Protein 3H9N (pdb70)

Structure (mmCIF, N/CA/C/O backbone):
data_3H9N
#
_entry.id   3H9N
#
_cell.length_a   129.642
_cell.length_b   129.642
_cell.length_c   129.642
_cell.angle_alpha   90.000
_cell.angle_beta   90.000
_cell.angle_gamma   90.000
#
_symmetry.space_group_name_H-M   'I 21 3'
#
loop_
_entity.id
_entity.type
_entity.pdbx_description
1 polymer 'Ribosome maturation factor rimM'
2 non-polymer 'SULFATE ION'
3 water water
#
loop_
_atom_site.group_PDB
_atom_site.id
_atom_site.type_symbol
_atom_site.label_atom_id
_atom_site.label_alt_id
_atom_site.label_comp_id
_atom_site.label_asym_id
_atom_site.label_entity_id
_atom_site.label_seq_id
_atom_site.pdbx_PDB_ins_code
_atom_site.Cartn_x
_atom_site.Cartn_y
_atom_site.Cartn_z
_atom_site.occupancy
_atom_site.B_iso_or_equiv
_atom_site.auth_seq_id
_atom_site.auth_comp_id
_atom_site.auth_asym_id
_atom_site.auth_atom_id
_atom_site.pdbx_PDB_model_num
ATOM 1 N N . HIS A 1 1 ? 29.621 47.092 -13.756 1.00 74.48 8 HIS A N 1
ATOM 2 C CA . HIS A 1 1 ? 29.310 45.671 -13.442 1.00 74.49 8 HIS A CA 1
ATOM 3 C C . HIS A 1 1 ? 28.357 44.967 -14.427 1.00 73.53 8 HIS A C 1
ATOM 4 O O . HIS A 1 1 ? 28.656 44.865 -15.619 1.00 73.57 8 HIS A O 1
ATOM 11 N N . ILE A 1 2 ? 27.213 44.496 -13.933 1.00 71.26 9 ILE A N 1
ATOM 12 C CA . ILE A 1 2 ? 26.258 43.750 -14.751 1.00 68.98 9 ILE A CA 1
ATOM 13 C C . ILE A 1 2 ? 25.646 44.435 -15.962 1.00 68.81 9 ILE A C 1
ATOM 14 O O . ILE A 1 2 ? 25.201 45.577 -15.891 1.00 69.87 9 ILE A O 1
ATOM 19 N N . GLU A 1 3 ? 25.608 43.710 -17.076 1.00 68.51 10 GLU A N 1
ATOM 20 C CA . GLU A 1 3 ? 25.049 44.235 -18.319 1.00 68.52 10 GLU A CA 1
ATOM 21 C C . GLU A 1 3 ? 24.163 43.200 -18.996 1.00 67.01 10 GLU A C 1
ATOM 22 O O . GLU A 1 3 ? 24.511 42.017 -19.049 1.00 67.26 10 GLU A O 1
ATOM 28 N N . VAL A 1 4 ? 23.022 43.646 -19.515 1.00 64.14 11 VAL A N 1
ATOM 29 C CA . VAL A 1 4 ? 22.095 42.748 -20.200 1.00 62.14 11 VAL A CA 1
ATOM 30 C C . VAL A 1 4 ? 22.778 42.158 -21.432 1.00 61.23 11 VAL A C 1
ATOM 31 O O . VAL A 1 4 ? 23.467 42.865 -22.167 1.00 60.96 11 VAL A O 1
ATOM 35 N N . VAL A 1 5 ? 22.592 40.861 -21.647 1.00 60.11 12 VAL A N 1
ATOM 36 C CA . VAL A 1 5 ? 23.196 40.186 -22.787 1.00 59.23 12 VAL A CA 1
ATOM 37 C C . VAL A 1 5 ? 22.218 39.225 -23.442 1.00 60.64 12 VAL A C 1
ATOM 38 O O . VAL A 1 5 ? 22.562 38.549 -24.411 1.00 60.38 12 VAL A O 1
ATOM 42 N N . GLY A 1 6 ? 20.996 39.164 -22.921 1.00 61.97 13 GLY A N 1
ATOM 43 C CA . GLY A 1 6 ? 20.023 38.253 -23.500 1.00 63.07 13 GLY A CA 1
ATOM 44 C C . GLY A 1 6 ? 18.646 38.286 -22.870 1.00 63.56 13 GLY A C 1
ATOM 45 O O . GLY A 1 6 ? 18.309 39.209 -22.134 1.00 63.22 13 GLY A O 1
ATOM 46 N N . LYS A 1 7 ? 17.857 37.252 -23.141 1.00 63.77 14 LYS A N 1
ATOM 47 C CA . LYS A 1 7 ? 16.497 37.187 -22.636 1.00 66.01 14 LYS A CA 1
ATOM 48 C C . LYS A 1 7 ? 15.975 35.753 -22.760 1.00 65.63 14 LYS A C 1
ATOM 49 O O . LYS A 1 7 ? 16.155 35.106 -23.794 1.00 67.15 14 LYS A O 1
ATOM 55 N N . LEU A 1 8 ? 15.337 35.253 -21.707 1.00 63.87 15 LEU A N 1
ATOM 56 C CA . LEU A 1 8 ? 14.786 33.901 -21.736 1.00 62.27 15 LEU A CA 1
ATOM 57 C C . LEU A 1 8 ? 13.461 33.872 -22.511 1.00 62.14 15 LEU A C 1
ATOM 58 O O . LEU A 1 8 ? 12.700 34.846 -22.514 1.00 60.94 15 LEU A O 1
ATOM 63 N N . GLY A 1 9 ? 13.192 32.751 -23.172 1.00 62.04 16 GLY A N 1
ATOM 64 C CA . GLY A 1 9 ? 11.972 32.634 -23.944 1.00 61.58 16 GLY A CA 1
ATOM 65 C C . GLY A 1 9 ? 10.980 31.608 -23.431 1.00 62.16 16 GLY A C 1
ATOM 66 O O . GLY A 1 9 ? 10.853 31.376 -22.228 1.00 62.33 16 GLY A O 1
ATOM 67 N N . SER A 1 10 ? 10.276 30.983 -24.361 1.00 62.99 17 SER A N 1
ATOM 68 C CA . SER A 1 10 ? 9.275 29.991 -24.019 1.00 65.73 17 SER A CA 1
ATOM 69 C C . SER A 1 10 ? 9.869 28.668 -23.542 1.00 67.76 17 SER A C 1
ATOM 70 O O . SER A 1 10 ? 10.966 28.276 -23.948 1.00 67.78 17 SER A O 1
ATOM 73 N N . THR A 1 11 ? 9.127 27.983 -22.680 1.00 68.86 18 THR A N 1
ATOM 74 C CA . THR A 1 11 ? 9.551 26.699 -22.155 1.00 71.98 18 THR A CA 1
ATOM 75 C C . THR A 1 11 ? 9.529 25.648 -23.261 1.00 73.15 18 THR A C 1
ATOM 76 O O . THR A 1 11 ? 8.622 25.636 -24.096 1.00 74.15 18 THR A O 1
ATOM 80 N N . TYR A 1 12 ? 10.536 24.778 -23.271 1.00 73.80 19 TYR A N 1
ATOM 81 C CA . TYR A 1 12 ? 10.623 23.699 -24.251 1.00 74.47 19 TYR A CA 1
ATOM 82 C C . TYR A 1 12 ? 10.655 22.400 -23.463 1.00 75.35 19 TYR A C 1
ATOM 83 O O . TYR A 1 12 ? 11.192 22.357 -22.354 1.00 76.17 19 TYR A O 1
ATOM 92 N N . GLY A 1 13 ? 10.093 21.338 -24.033 1.00 75.64 20 GLY A N 1
ATOM 93 C CA . GLY A 1 13 ? 10.080 20.066 -23.335 1.00 75.16 20 GLY A CA 1
ATOM 94 C C . GLY A 1 13 ? 9.279 20.149 -22.048 1.00 74.19 20 GLY A C 1
ATOM 95 O O . GLY A 1 13 ? 8.499 21.081 -21.855 1.00 74.09 20 GLY A O 1
ATOM 96 N N . ILE A 1 14 ? 9.494 19.185 -21.158 1.00 73.21 21 ILE A N 1
ATOM 97 C CA . ILE A 1 14 ? 8.778 19.121 -19.893 1.00 72.98 21 ILE A CA 1
ATOM 98 C C . ILE A 1 14 ? 9.752 19.069 -18.713 1.00 72.02 21 ILE A C 1
ATOM 99 O O . ILE A 1 14 ? 9.342 19.066 -17.552 1.00 71.39 21 ILE A O 1
ATOM 104 N N . ARG A 1 15 ? 11.045 19.049 -19.015 1.00 71.31 22 ARG A N 1
ATOM 105 C CA . ARG A 1 15 ? 12.052 18.958 -17.968 1.00 69.92 22 ARG A CA 1
ATOM 106 C C . ARG A 1 15 ? 12.769 20.233 -17.525 1.00 68.21 22 ARG A C 1
ATOM 107 O O . ARG A 1 15 ? 13.774 20.164 -16.813 1.00 68.20 22 ARG A O 1
ATOM 115 N N . GLY A 1 16 ? 12.264 21.394 -17.930 1.00 65.65 23 GLY A N 1
ATOM 116 C CA . GLY A 1 16 ? 12.893 22.629 -17.496 1.00 62.69 23 GLY A CA 1
ATOM 117 C C . GLY A 1 16 ? 13.579 23.491 -18.533 1.00 61.26 23 GLY A C 1
ATOM 118 O O . GLY A 1 16 ? 13.820 24.672 -18.297 1.00 60.48 23 GLY A O 1
ATOM 119 N N . TRP A 1 17 ? 13.908 22.916 -19.680 1.00 60.41 24 TRP A N 1
ATOM 120 C CA . TRP A 1 17 ? 14.567 23.682 -20.729 1.00 59.13 24 TRP A CA 1
ATOM 121 C C . TRP A 1 17 ? 13.678 24.802 -21.264 1.00 59.03 24 TRP A C 1
ATOM 122 O O . TRP A 1 17 ? 12.458 24.694 -21.249 1.00 59.56 24 TRP A O 1
ATOM 133 N N . LEU A 1 18 ? 14.299 25.873 -21.746 1.00 59.25 25 LEU A N 1
ATOM 134 C CA . LEU A 1 18 ? 13.571 27.000 -22.319 1.00 59.70 25 LEU A CA 1
ATOM 135 C C . LEU A 1 18 ? 14.452 27.702 -23.351 1.00 60.18 25 LEU A C 1
ATOM 136 O O . LEU A 1 18 ? 15.671 27.680 -23.243 1.00 60.81 25 LEU A O 1
ATOM 141 N N . ARG A 1 19 ? 13.831 28.306 -24.358 1.00 61.05 26 ARG A N 1
ATOM 142 C CA . ARG A 1 19 ? 14.568 28.996 -25.407 1.00 61.21 26 ARG A CA 1
ATOM 143 C C . ARG A 1 19 ? 15.281 30.214 -24.851 1.00 60.79 26 ARG A C 1
ATOM 144 O O . ARG A 1 19 ? 15.046 30.630 -23.711 1.00 59.37 26 ARG A O 1
ATOM 152 N N . ILE A 1 20 ? 16.155 30.784 -25.669 1.00 60.58 27 ILE A N 1
ATOM 153 C CA . ILE A 1 20 ? 16.912 31.952 -25.264 1.00 61.65 27 ILE A CA 1
ATOM 154 C C . ILE A 1 2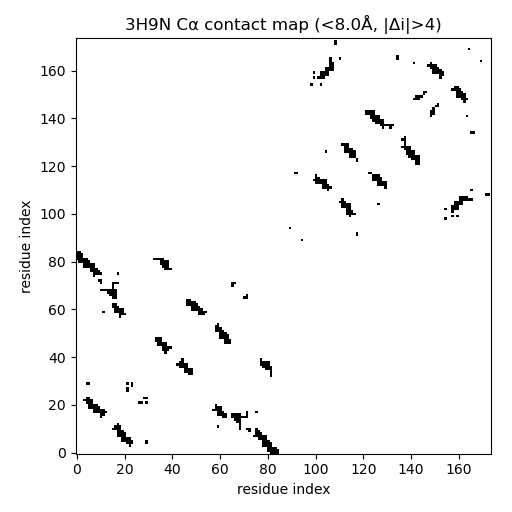0 ? 17.145 32.878 -26.456 1.00 62.21 27 ILE A C 1
ATOM 155 O O . ILE A 1 20 ? 17.140 32.455 -27.616 1.00 60.92 27 ILE A O 1
ATOM 160 N N . TYR A 1 21 ? 17.339 34.152 -26.158 1.00 62.72 28 TYR A N 1
ATOM 161 C CA . TYR A 1 21 ? 17.588 35.142 -27.185 1.00 64.59 28 TYR A CA 1
ATOM 162 C C . TYR A 1 21 ? 18.701 36.008 -26.612 1.00 65.54 28 TYR A C 1
ATOM 163 O O . TYR A 1 21 ? 18.508 36.692 -25.614 1.00 66.39 28 TYR A O 1
ATOM 172 N N . SER A 1 22 ? 19.877 35.954 -27.222 1.00 66.97 29 SER A N 1
ATOM 173 C CA . SER A 1 22 ? 21.006 36.727 -26.726 1.00 69.43 29 SER A CA 1
ATOM 174 C C . SER A 1 22 ? 21.289 37.974 -27.539 1.00 70.62 29 SER A C 1
ATOM 175 O O . SER A 1 22 ? 21.351 37.932 -28.763 1.00 70.34 29 SER A O 1
ATOM 178 N N . SER A 1 23 ? 21.471 39.085 -26.837 1.00 73.19 30 SER A N 1
ATOM 179 C CA . SER A 1 23 ? 21.766 40.361 -27.471 1.00 75.96 30 SER A CA 1
ATOM 180 C C . SER A 1 23 ? 23.261 40.418 -27.771 1.00 77.70 30 SER A C 1
ATOM 181 O O . SER A 1 23 ? 23.734 41.324 -28.454 1.00 77.71 30 SER A O 1
ATOM 184 N N . THR A 1 24 ? 23.996 39.438 -27.255 1.00 80.46 31 THR A N 1
ATOM 185 C CA . THR A 1 24 ? 25.442 39.360 -27.453 1.00 83.57 31 THR A CA 1
ATOM 186 C C . THR A 1 24 ? 25.849 39.613 -28.905 1.00 84.49 31 THR A C 1
ATOM 187 O O . THR A 1 24 ? 25.293 39.025 -29.837 1.00 82.86 31 THR A O 1
ATOM 191 N N . GLU A 1 25 ? 26.834 40.495 -29.065 1.00 87.21 32 GLU A N 1
ATOM 192 C CA . GLU A 1 25 ? 27.372 40.911 -30.363 1.00 89.28 32 GLU A CA 1
ATOM 193 C C . GLU A 1 25 ? 27.312 39.865 -31.482 1.00 89.06 32 GLU A C 1
ATOM 194 O O . GLU A 1 25 ? 27.057 40.214 -32.637 1.00 87.50 32 GLU A O 1
ATOM 200 N N . GLN A 1 26 ? 27.540 38.594 -31.154 1.00 89.88 33 GLN A N 1
ATOM 201 C CA . GLN A 1 26 ? 27.488 37.554 -32.177 1.00 90.45 33 GLN A CA 1
ATOM 202 C C . GLN A 1 26 ? 26.359 36.538 -31.964 1.00 89.16 33 GLN A C 1
ATOM 203 O O . GLN A 1 26 ? 25.439 36.478 -32.784 1.00 88.96 33 GLN A O 1
ATOM 209 N N . ALA A 1 27 ? 26.409 35.756 -30.882 1.00 86.59 34 ALA A N 1
ATOM 210 C CA . ALA A 1 27 ? 25.356 34.763 -30.624 1.00 84.13 34 ALA A CA 1
ATOM 211 C C . ALA A 1 27 ? 25.672 33.801 -29.478 1.00 81.96 34 ALA A C 1
ATOM 212 O O . ALA A 1 27 ? 25.222 33.990 -28.350 1.00 81.25 34 ALA A O 1
ATOM 214 N N . GLU A 1 28 ? 26.426 32.750 -29.789 1.00 79.42 35 GLU A N 1
ATOM 215 C CA . GLU A 1 28 ? 26.810 31.756 -28.797 1.00 76.12 35 GLU A CA 1
ATOM 216 C C . GLU A 1 28 ? 27.743 32.338 -27.730 1.00 73.24 35 GLU A C 1
ATOM 217 O O . GLU A 1 28 ? 28.082 31.660 -26.756 1.00 72.34 35 GLU A O 1
ATOM 223 N N . SER A 1 29 ? 28.151 33.591 -27.910 1.00 69.18 36 SER A N 1
ATOM 224 C CA . SER A 1 29 ? 29.063 34.224 -26.973 1.00 64.97 36 SER A CA 1
ATOM 225 C C . SER A 1 29 ? 28.507 34.399 -25.570 1.00 61.87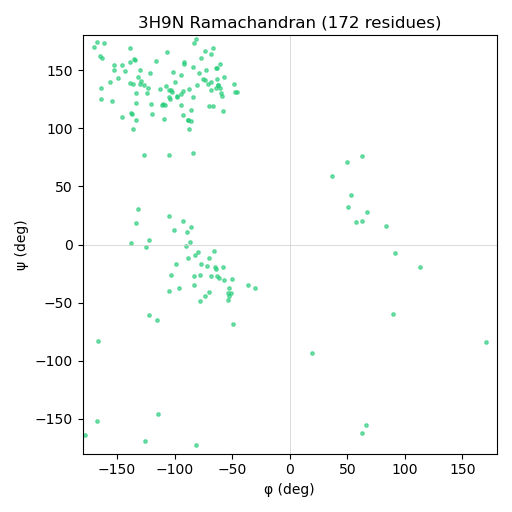 36 SER A C 1
ATOM 226 O O . SER A 1 29 ? 29.265 34.544 -24.621 1.00 61.65 36 SER A O 1
ATOM 229 N N . ILE A 1 30 ? 27.191 34.383 -25.419 1.00 58.78 37 ILE A N 1
ATOM 230 C CA . ILE A 1 30 ? 26.625 34.550 -24.091 1.00 56.20 37 ILE A CA 1
ATOM 231 C C . ILE A 1 30 ? 27.013 33.363 -23.201 1.00 55.97 37 ILE A C 1
ATOM 232 O O . ILE A 1 30 ? 26.981 33.450 -21.973 1.00 55.03 37 ILE A O 1
ATOM 237 N N . PHE A 1 31 ? 27.412 32.261 -23.829 1.00 55.86 38 PHE A N 1
ATOM 238 C CA . PHE A 1 31 ? 27.796 31.057 -23.098 1.00 53.75 38 PHE A CA 1
ATOM 239 C C . PHE A 1 31 ? 29.204 31.058 -22.515 1.00 52.33 38 PHE A C 1
ATOM 240 O O . PHE A 1 31 ? 29.573 30.134 -21.787 1.00 52.68 38 PHE A O 1
ATOM 248 N N . ASP A 1 32 ? 29.994 32.081 -22.822 1.00 50.32 39 ASP A N 1
ATOM 249 C CA . ASP A 1 32 ? 31.346 32.156 -22.267 1.00 49.77 39 ASP A CA 1
ATOM 250 C C . ASP A 1 32 ? 31.349 32.888 -20.919 1.00 48.13 39 ASP A C 1
ATOM 251 O O . ASP A 1 32 ? 32.410 33.209 -20.388 1.00 48.33 39 ASP A O 1
ATOM 256 N N . TYR A 1 33 ? 30.174 33.145 -20.353 1.00 46.76 40 TYR A N 1
ATOM 257 C CA . TYR A 1 33 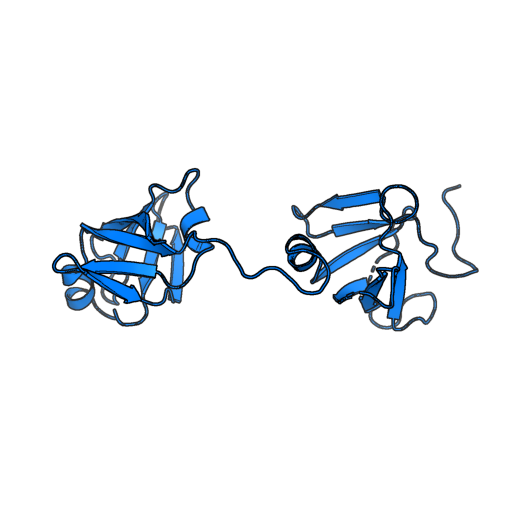? 30.122 33.858 -19.082 1.00 45.35 40 TYR A CA 1
ATOM 258 C C . TYR A 1 33 ? 29.322 33.167 -17.976 1.00 43.72 40 TYR A C 1
ATOM 259 O O . TYR A 1 33 ? 28.249 32.607 -18.219 1.00 42.65 40 TYR A O 1
ATOM 268 N N . GLN A 1 34 ? 29.878 33.193 -16.764 1.00 42.53 41 GLN A N 1
ATOM 269 C CA . GLN A 1 34 ? 29.242 32.596 -15.591 1.00 43.20 41 GLN A CA 1
ATOM 270 C C . GLN A 1 34 ? 29.602 33.344 -14.301 1.00 43.37 41 GLN A C 1
ATOM 271 O O . GLN A 1 34 ? 30.728 33.817 -14.128 1.00 42.92 41 GLN A O 1
ATOM 277 N N . PRO A 1 35 ? 28.642 33.45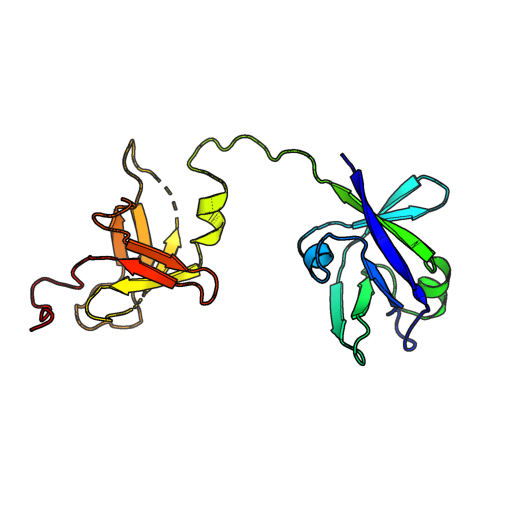1 -13.369 1.00 44.09 42 PRO A N 1
ATOM 278 C CA . PRO A 1 35 ? 27.287 32.910 -13.506 1.00 44.32 42 PRO A CA 1
ATOM 279 C C . PRO A 1 35 ? 26.436 33.857 -14.334 1.00 44.71 42 PRO A C 1
ATOM 280 O O . PRO A 1 35 ? 26.941 34.820 -14.897 1.00 44.82 42 PRO A O 1
ATOM 284 N N . TRP A 1 36 ? 25.144 33.572 -14.414 1.00 45.81 43 TRP A N 1
ATOM 285 C CA . TRP A 1 36 ? 24.237 34.446 -15.125 1.00 48.22 43 TRP A CA 1
ATOM 286 C C . TRP A 1 36 ? 23.399 35.175 -14.073 1.00 49.00 43 TRP A C 1
ATOM 287 O O . TRP A 1 36 ? 23.362 34.783 -12.910 1.00 49.17 43 TRP A O 1
ATOM 298 N N . PHE A 1 37 ? 22.719 36.234 -14.484 1.00 50.63 44 PHE A N 1
ATOM 299 C CA . PHE A 1 37 ? 21.877 36.990 -13.570 1.00 51.08 44 PHE A CA 1
ATOM 300 C C . PHE A 1 37 ? 20.544 37.250 -14.220 1.00 51.05 44 PHE A C 1
ATOM 301 O O . PHE A 1 37 ? 20.479 37.837 -15.291 1.00 53.04 44 PHE A O 1
ATOM 309 N N . LEU A 1 38 ? 19.483 36.799 -13.571 1.00 51.12 45 LEU A N 1
ATOM 310 C CA . LEU A 1 38 ? 18.145 36.994 -14.089 1.00 52.61 45 LEU A CA 1
ATOM 311 C C . LEU A 1 38 ? 17.507 38.130 -13.317 1.00 55.18 45 LEU A C 1
ATOM 312 O O . LEU A 1 38 ? 17.556 38.148 -12.092 1.00 55.81 45 LEU A O 1
ATOM 317 N N . LYS A 1 39 ? 16.914 39.080 -14.030 1.00 57.79 46 LYS A N 1
ATOM 318 C CA . LYS A 1 39 ? 16.257 40.195 -13.375 1.00 60.32 46 LYS A CA 1
ATOM 319 C C . LYS A 1 39 ? 14.829 39.775 -13.036 1.00 61.88 46 LYS A C 1
ATOM 320 O O . LYS A 1 39 ? 13.979 39.650 -13.918 1.00 63.20 46 LYS A O 1
ATOM 326 N N . ILE A 1 40 ? 14.584 39.527 -11.755 1.00 62.17 47 ILE A N 1
ATOM 327 C CA . ILE A 1 40 ? 13.268 39.139 -11.280 1.00 61.96 47 ILE A CA 1
ATOM 328 C C . ILE A 1 40 ? 12.902 40.158 -10.199 1.00 64.14 47 ILE A C 1
ATOM 329 O O . ILE A 1 40 ? 13.709 40.442 -9.307 1.00 62.81 47 ILE A O 1
ATOM 334 N N . LYS A 1 41 ? 11.694 40.720 -10.298 1.00 65.20 48 LYS A N 1
ATOM 335 C CA . LYS A 1 41 ? 11.231 41.739 -9.357 1.00 65.21 48 LYS A CA 1
ATOM 336 C C . LYS A 1 41 ? 12.248 42.863 -9.279 1.00 64.92 48 LYS A C 1
ATOM 337 O O . LYS A 1 41 ? 12.559 43.349 -8.192 1.00 64.47 48 LYS A O 1
ATOM 343 N N . GLY A 1 42 ? 12.769 43.253 -10.442 1.00 65.91 49 GLY A N 1
ATOM 344 C CA . GLY A 1 42 ? 13.734 44.341 -10.531 1.00 66.87 49 GLY A CA 1
ATOM 345 C C . GLY A 1 42 ? 15.045 44.106 -9.816 1.00 68.04 49 GLY A C 1
ATOM 346 O O . GLY A 1 42 ? 15.776 45.048 -9.513 1.00 68.00 49 GLY A O 1
ATOM 347 N N . GLU A 1 43 ? 15.356 42.841 -9.561 1.00 69.51 50 GLU A N 1
ATOM 348 C CA . GLU A 1 43 ? 16.579 42.491 -8.857 1.00 69.46 50 GLU A CA 1
ATOM 349 C C . GLU A 1 43 ? 17.353 41.410 -9.620 1.00 69.30 50 GLU A C 1
ATOM 350 O O . GLU A 1 43 ? 16.752 40.593 -10.325 1.00 70.09 50 GLU A O 1
ATOM 356 N N . TRP A 1 44 ? 18.679 41.419 -9.491 1.00 66.91 51 TRP A N 1
ATOM 357 C CA . TRP A 1 44 ? 19.536 40.433 -10.157 1.00 64.25 51 TRP A CA 1
ATOM 358 C C . TRP A 1 44 ? 19.671 39.162 -9.326 1.00 62.33 51 TRP A C 1
ATOM 359 O O . TRP A 1 44 ? 20.216 39.193 -8.230 1.00 63.57 51 TRP A O 1
ATOM 370 N N . GLN A 1 45 ? 19.176 38.045 -9.840 1.00 60.31 52 GLN A N 1
ATOM 371 C CA . GLN A 1 45 ? 19.283 36.788 -9.115 1.00 58.32 52 GLN A CA 1
ATOM 372 C C . GLN A 1 45 ? 20.271 35.897 -9.842 1.00 58.06 52 GLN A C 1
ATOM 373 O O . GLN A 1 45 ? 20.082 35.573 -11.015 1.00 57.85 52 GLN A O 1
ATOM 379 N N . SER A 1 46 ? 21.325 35.505 -9.134 1.00 57.02 53 SER A N 1
ATOM 380 C CA . SER A 1 46 ? 22.372 34.661 -9.683 1.00 55.38 53 SER A CA 1
ATOM 381 C C . SER A 1 46 ? 21.843 33.284 -10.077 1.00 53.95 53 SER A C 1
ATOM 382 O O . SER A 1 46 ? 20.986 32.718 -9.394 1.00 54.47 53 SER A O 1
ATOM 385 N N . ILE A 1 47 ? 22.343 32.744 -11.183 1.00 50.88 54 ILE A N 1
ATOM 386 C CA . ILE A 1 47 ? 21.907 31.426 -11.613 1.00 49.86 54 ILE A CA 1
ATOM 387 C C . ILE A 1 47 ? 22.955 30.753 -12.496 1.00 50.87 54 ILE A C 1
ATOM 388 O O . ILE A 1 47 ? 23.584 31.402 -13.343 1.00 51.53 54 ILE A O 1
ATOM 393 N N . GLU A 1 48 ? 23.129 29.450 -12.281 1.00 50.65 55 GLU A N 1
ATOM 394 C CA . GLU A 1 48 ? 24.109 28.626 -12.988 1.00 52.53 55 GLU A CA 1
ATOM 395 C C . GLU A 1 48 ? 23.584 27.884 -14.222 1.00 52.29 55 GLU A C 1
ATOM 396 O O . GLU A 1 48 ? 22.568 27.193 -14.159 1.00 52.46 55 GLU A O 1
ATOM 402 N N . LEU A 1 49 ? 24.296 28.018 -15.340 1.00 51.93 56 LEU A N 1
ATOM 403 C CA . LEU A 1 49 ? 23.928 27.336 -16.584 1.00 51.41 56 LEU A CA 1
ATOM 404 C C . LEU A 1 49 ? 24.417 25.887 -16.502 1.00 51.67 56 LEU A C 1
ATOM 405 O O . LEU A 1 49 ? 25.531 25.632 -16.052 1.00 51.82 56 LEU A O 1
ATOM 410 N N . GLU A 1 50 ? 23.598 24.935 -16.932 1.00 51.53 57 GLU A N 1
ATOM 411 C CA . GLU A 1 50 ? 24.011 23.536 -16.878 1.00 51.68 57 GLU A CA 1
ATOM 412 C C . GLU A 1 50 ? 24.393 22.986 -18.241 1.00 51.23 57 GLU A C 1
ATOM 413 O O . GLU A 1 50 ? 25.358 22.238 -18.374 1.00 52.10 57 GLU A O 1
ATOM 419 N N . ASN A 1 51 ? 23.641 23.361 -19.262 1.00 51.00 58 ASN A N 1
ATOM 420 C CA . ASN A 1 51 ? 23.918 22.851 -20.586 1.00 51.44 58 ASN A CA 1
ATOM 421 C C . ASN A 1 51 ? 23.079 23.605 -21.602 1.00 52.53 58 ASN A C 1
ATOM 422 O O . ASN A 1 51 ? 22.196 24.366 -21.230 1.00 53.49 58 ASN A O 1
ATOM 427 N N . TRP A 1 52 ? 23.365 23.409 -22.882 1.00 54.92 59 TRP A N 1
ATOM 428 C CA . TRP A 1 52 ? 22.604 24.069 -23.934 1.00 57.71 59 TRP A CA 1
ATOM 429 C C . TRP A 1 52 ? 22.850 23.374 -25.258 1.00 60.27 59 TRP A C 1
ATOM 430 O O . TRP A 1 52 ? 23.842 22.662 -25.413 1.00 61.36 59 TRP A O 1
ATOM 441 N N . ARG A 1 53 ? 21.948 23.577 -26.213 1.00 63.17 60 ARG A N 1
ATOM 442 C CA . ARG A 1 53 ? 22.105 22.958 -27.519 1.00 66.02 60 ARG A CA 1
ATOM 443 C C . ARG A 1 53 ? 21.156 23.533 -28.558 1.00 67.90 60 ARG A C 1
ATOM 444 O O . ARG A 1 53 ? 20.286 24.341 -28.240 1.00 66.91 60 ARG A O 1
ATOM 452 N N . TYR A 1 54 ? 21.328 23.093 -29.801 1.00 71.60 61 TYR A N 1
ATOM 453 C CA . TYR A 1 54 ? 20.513 23.558 -30.917 1.00 74.43 61 TYR A CA 1
ATOM 454 C C . TYR A 1 54 ? 19.284 22.720 -31.242 1.00 77.88 61 TYR A C 1
ATOM 455 O O . TYR A 1 54 ? 19.356 21.494 -31.356 1.00 79.17 61 TYR A O 1
ATOM 464 N N . HIS A 1 55 ? 18.155 23.406 -31.398 1.00 81.51 62 HIS A N 1
ATOM 465 C CA . HIS A 1 55 ? 16.880 22.781 -31.734 1.00 84.78 62 HIS A CA 1
ATOM 466 C C . HIS A 1 55 ? 16.313 23.484 -32.970 1.00 85.77 62 HIS A C 1
ATOM 467 O O . HIS A 1 55 ? 15.405 24.312 -32.863 1.00 85.80 62 HIS A O 1
ATOM 474 N N . ASN A 1 56 ? 16.869 23.161 -34.135 1.00 86.51 63 ASN A N 1
ATOM 475 C CA . ASN A 1 56 ? 16.424 23.746 -35.395 1.00 87.62 63 ASN A CA 1
ATOM 476 C C . ASN A 1 56 ? 16.627 25.258 -35.450 1.00 88.04 63 ASN A C 1
ATOM 477 O O . ASN A 1 56 ? 15.670 26.021 -35.320 1.00 87.97 63 ASN A O 1
ATOM 482 N N . HIS A 1 57 ? 17.867 25.691 -35.650 1.00 88.40 64 HIS A N 1
ATOM 483 C CA . HIS A 1 57 ? 18.166 27.118 -35.736 1.00 89.14 64 HIS A CA 1
ATOM 484 C C . HIS A 1 57 ? 17.548 27.851 -34.546 1.00 87.54 64 HIS A C 1
ATOM 485 O O . HIS A 1 57 ? 17.133 29.005 -34.659 1.00 87.23 64 HIS A O 1
ATOM 492 N N . GLU A 1 58 ? 17.480 27.175 -33.407 1.00 85.35 65 GLU A N 1
ATOM 493 C CA . GLU A 1 58 ? 16.894 27.777 -32.221 1.00 83.38 65 GLU A CA 1
ATOM 494 C C . GLU A 1 58 ? 17.635 27.261 -30.992 1.00 80.67 65 GLU A C 1
ATOM 495 O O . GLU A 1 58 ? 17.508 26.091 -30.636 1.00 80.41 65 GLU A O 1
ATOM 501 N N . ILE A 1 59 ? 18.414 28.130 -30.352 1.00 76.97 66 ILE A N 1
ATOM 502 C CA . ILE A 1 59 ? 19.166 27.737 -29.164 1.00 72.78 66 ILE A CA 1
ATOM 503 C C . ILE A 1 59 ? 18.241 27.527 -27.971 1.00 71.38 66 ILE A C 1
ATOM 504 O O . ILE A 1 59 ? 17.317 28.308 -27.744 1.00 71.20 66 ILE A O 1
ATOM 509 N N . ILE A 1 60 ? 18.505 26.475 -27.205 1.00 69.84 67 ILE A N 1
ATOM 510 C CA . ILE A 1 60 ? 17.708 26.153 -26.028 1.00 68.48 67 ILE A CA 1
ATOM 511 C C . ILE A 1 60 ? 18.642 25.927 -24.824 1.00 67.21 67 ILE A C 1
ATOM 512 O O . ILE A 1 60 ? 19.697 25.293 -24.943 1.00 67.34 67 ILE A O 1
ATOM 517 N N . VAL A 1 61 ? 18.248 26.450 -23.667 1.00 65.01 68 VAL A N 1
ATOM 518 C CA . VAL A 1 61 ? 19.060 26.366 -22.452 1.00 63.41 68 VAL A CA 1
ATOM 519 C C . VAL A 1 61 ? 18.473 25.567 -21.286 1.00 62.03 68 VAL A C 1
ATOM 520 O O . VAL A 1 61 ? 17.265 25.377 -21.198 1.00 61.59 68 VAL A O 1
ATOM 524 N N . LYS A 1 62 ? 19.348 25.106 -20.392 1.00 61.29 69 LYS A N 1
ATOM 525 C CA . LYS A 1 62 ? 18.951 24.338 -19.205 1.00 60.05 69 LYS A CA 1
ATOM 526 C C . LYS A 1 62 ? 19.663 24.884 -17.967 1.00 60.34 69 LYS A C 1
ATOM 527 O O . LYS A 1 62 ? 20.864 24.666 -17.792 1.00 60.37 69 LYS A O 1
ATOM 533 N N . LEU A 1 63 ? 18.918 25.571 -17.105 1.00 59.47 70 LEU A N 1
ATOM 534 C CA . LEU A 1 63 ? 19.482 26.169 -15.906 1.00 58.76 70 LEU A CA 1
ATOM 535 C C . LEU A 1 63 ? 19.422 25.274 -14.672 1.00 60.43 70 LEU A C 1
ATOM 536 O O . LEU A 1 63 ? 18.565 24.401 -14.561 1.00 60.60 70 LEU A O 1
ATOM 541 N N . LYS A 1 64 ? 20.333 25.527 -13.737 1.00 62.38 71 LYS A N 1
ATOM 542 C CA . LYS A 1 64 ? 20.459 24.771 -12.491 1.00 63.38 71 LYS A CA 1
ATOM 543 C C . LYS A 1 64 ? 19.185 24.541 -11.675 1.00 65.14 71 LYS A C 1
ATOM 544 O O . LYS A 1 64 ? 18.716 23.409 -11.559 1.00 66.05 71 LYS A O 1
ATOM 550 N N . GLY A 1 65 ? 18.632 25.598 -11.094 1.00 65.64 72 GLY A N 1
ATOM 551 C CA . GLY A 1 65 ? 17.439 25.423 -10.278 1.00 68.34 72 GLY A CA 1
ATOM 552 C C . GLY A 1 65 ? 16.134 25.071 -10.984 1.00 69.36 72 GLY A C 1
ATOM 553 O O . GLY A 1 65 ? 15.155 24.700 -10.335 1.00 68.89 72 GLY A O 1
ATOM 554 N N . VAL A 1 66 ? 16.118 25.182 -12.309 1.00 69.80 73 VAL A N 1
ATOM 555 C CA . VAL A 1 66 ? 14.922 24.907 -13.093 1.00 70.71 73 VAL A CA 1
ATOM 556 C C . VAL A 1 66 ? 14.885 23.473 -13.614 1.00 71.95 73 VAL A C 1
ATOM 557 O O . VAL A 1 66 ? 15.764 23.060 -14.367 1.00 71.77 73 VAL A O 1
ATOM 561 N N . ASP A 1 67 ? 13.859 22.719 -13.232 1.00 74.07 74 ASP A N 1
ATOM 562 C CA . ASP A 1 67 ? 13.758 21.332 -13.677 1.00 76.54 74 ASP A CA 1
ATOM 563 C C . ASP A 1 67 ? 12.396 20.893 -14.202 1.00 77.64 74 ASP A C 1
ATOM 564 O O . ASP A 1 67 ? 12.118 19.696 -14.272 1.00 77.40 74 ASP A O 1
ATOM 569 N N . ASP A 1 68 ? 11.544 21.846 -14.567 1.00 79.22 75 ASP A N 1
ATOM 570 C CA . ASP A 1 68 ? 10.229 21.500 -15.100 1.00 80.59 75 ASP A CA 1
ATOM 571 C C . ASP A 1 68 ? 9.536 22.667 -15.801 1.00 81.60 75 ASP A C 1
ATOM 572 O O . ASP A 1 68 ? 9.899 23.830 -15.612 1.00 81.23 75 ASP A O 1
ATOM 577 N N . ARG A 1 69 ? 8.533 22.336 -16.611 1.00 82.12 76 ARG A N 1
ATOM 578 C CA . ARG A 1 69 ? 7.778 23.324 -17.370 1.00 82.33 76 ARG A CA 1
ATOM 579 C C . ARG A 1 69 ? 7.242 24.488 -16.538 1.00 81.73 76 ARG A C 1
ATOM 580 O O . ARG A 1 69 ? 7.302 25.639 -16.970 1.00 80.98 76 ARG A O 1
ATOM 588 N N . GLU A 1 70 ? 6.729 24.200 -15.347 1.00 81.92 77 GLU A N 1
ATOM 589 C CA . GLU A 1 70 ? 6.182 25.255 -14.499 1.00 82.91 77 GLU A CA 1
ATOM 590 C C . GLU A 1 70 ? 7.268 26.179 -13.938 1.00 82.33 77 GLU A C 1
ATOM 591 O O . GLU A 1 70 ? 7.090 27.402 -13.885 1.00 82.43 77 GLU A O 1
ATOM 597 N N . ALA A 1 71 ? 8.390 25.594 -13.523 1.00 80.77 78 ALA A N 1
ATOM 598 C CA . ALA A 1 71 ? 9.494 26.365 -12.955 1.00 78.80 78 ALA A CA 1
ATOM 599 C C . ALA A 1 71 ? 10.170 27.237 -14.005 1.00 77.60 78 ALA A C 1
ATOM 600 O O . ALA A 1 71 ? 10.744 28.274 -13.678 1.00 77.02 78 ALA A O 1
ATOM 602 N N . ALA A 1 72 ? 10.098 26.808 -15.263 1.00 76.91 79 ALA A N 1
ATOM 603 C CA . ALA A 1 72 ? 10.695 27.547 -16.369 1.00 76.55 79 ALA A CA 1
ATOM 604 C C . ALA A 1 72 ? 9.735 28.637 -16.806 1.00 76.64 79 ALA A C 1
ATOM 605 O O . ALA A 1 72 ? 10.155 29.719 -17.206 1.00 75.97 79 ALA A O 1
ATOM 607 N N . GLN A 1 73 ? 8.442 28.328 -16.725 1.00 77.58 80 GLN A N 1
ATOM 608 C CA . GLN A 1 73 ? 7.369 29.250 -17.092 1.00 77.88 80 GLN A CA 1
ATOM 609 C C . GLN A 1 73 ? 7.565 30.570 -16.349 1.00 76.57 80 GLN A C 1
ATOM 610 O O . GLN A 1 73 ? 7.435 31.649 -16.921 1.00 75.74 80 GLN A O 1
ATOM 616 N N . ILE A 1 74 ? 7.883 30.463 -15.064 1.00 76.30 81 ILE A N 1
ATOM 617 C CA . ILE A 1 74 ? 8.103 31.622 -14.208 1.00 76.01 81 ILE A CA 1
ATOM 618 C C . ILE A 1 74 ? 9.201 32.539 -14.738 1.00 75.59 81 ILE A C 1
ATOM 619 O O . ILE A 1 74 ? 9.162 33.753 -14.528 1.00 75.09 81 ILE A O 1
ATOM 624 N N . LEU A 1 75 ? 10.175 31.949 -15.429 1.00 75.39 82 LEU A N 1
ATOM 625 C CA . LEU A 1 75 ? 11.310 32.692 -15.967 1.00 73.64 82 LEU A CA 1
ATOM 626 C C . LEU A 1 75 ? 11.141 33.278 -17.356 1.00 72.52 82 LEU A C 1
ATOM 627 O O . LEU A 1 75 ? 11.958 34.092 -17.781 1.00 72.27 82 LEU A O 1
ATOM 632 N N . ALA A 1 76 ? 10.089 32.877 -18.061 1.00 71.36 83 ALA A N 1
ATOM 633 C CA . ALA A 1 76 ? 9.855 33.372 -19.416 1.00 70.27 83 ALA A CA 1
ATOM 634 C C . ALA A 1 76 ? 9.986 34.890 -19.538 1.00 68.71 83 ALA A C 1
ATOM 635 O O . ALA A 1 76 ? 9.436 35.639 -18.733 1.00 68.14 83 ALA A O 1
ATOM 637 N N . ASN A 1 77 ? 10.740 35.327 -20.542 1.00 66.99 84 ASN A N 1
ATOM 638 C CA . ASN A 1 77 ? 10.940 36.748 -20.819 1.00 66.27 84 ASN A CA 1
ATOM 639 C C . ASN A 1 77 ? 11.708 37.595 -19.817 1.00 64.52 84 ASN A C 1
ATOM 640 O O . ASN A 1 77 ? 11.465 38.798 -19.735 1.00 63.87 84 ASN A O 1
ATOM 645 N N . VAL A 1 78 ? 12.623 37.005 -19.058 1.00 62.55 85 VAL A N 1
ATOM 646 C CA . VAL A 1 78 ? 13.389 37.812 -18.109 1.00 61.91 85 VAL A CA 1
ATOM 647 C C . VAL A 1 78 ? 14.773 38.093 -18.679 1.00 60.26 85 VAL A C 1
ATOM 648 O O . VAL A 1 78 ? 15.325 37.281 -19.423 1.00 59.65 85 VAL A O 1
ATOM 652 N N . GLU A 1 79 ? 15.331 39.248 -18.338 1.00 59.07 86 GLU A N 1
ATOM 653 C CA . GLU A 1 79 ? 16.651 39.604 -18.837 1.00 58.54 86 GLU A CA 1
ATOM 654 C C . GLU A 1 79 ? 17.773 38.817 -18.156 1.00 58.21 86 GLU A C 1
ATOM 655 O O . GLU A 1 79 ? 17.733 38.541 -16.953 1.00 57.55 86 GLU A O 1
ATOM 661 N N . ILE A 1 80 ? 18.773 38.453 -18.952 1.00 58.19 87 ILE A N 1
ATOM 662 C CA . ILE 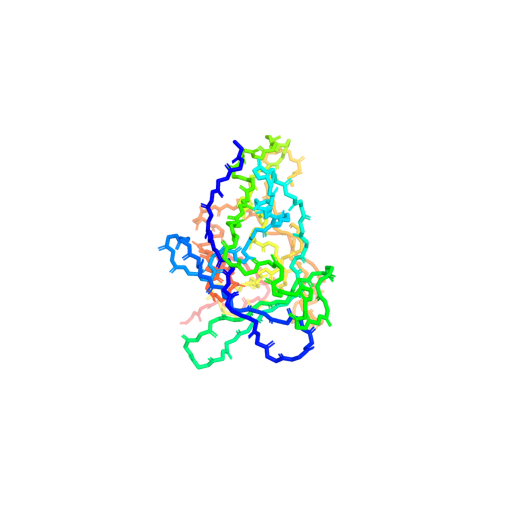A 1 80 ? 19.932 37.724 -18.468 1.00 56.46 87 ILE A CA 1
ATOM 663 C C . ILE A 1 80 ? 21.092 38.717 -18.466 1.00 56.30 87 ILE A C 1
ATOM 664 O O . ILE A 1 80 ? 21.257 39.492 -19.413 1.00 57.38 87 ILE A O 1
ATOM 669 N N . GLY A 1 81 ? 21.884 38.706 -17.402 1.00 55.82 88 GLY A N 1
ATOM 670 C CA . GLY A 1 81 ? 23.008 39.617 -17.325 1.00 56.27 88 GLY A CA 1
ATOM 671 C C . GLY A 1 81 ? 24.272 38.936 -16.845 1.00 56.73 88 GLY A C 1
ATOM 672 O O . GLY A 1 81 ? 24.217 37.868 -16.235 1.00 56.22 88 GLY A O 1
ATOM 673 N N . VAL A 1 82 ? 25.417 39.548 -17.131 1.00 56.44 89 VAL A N 1
ATOM 674 C CA . VAL A 1 82 ? 26.704 39.002 -16.714 1.00 56.40 89 VAL A CA 1
ATOM 675 C C . VAL A 1 82 ? 27.614 40.126 -16.227 1.00 58.66 89 VAL A C 1
ATOM 676 O O . VAL A 1 82 ? 27.428 41.287 -16.589 1.00 60.56 89 VAL A O 1
ATOM 680 N N . ASP A 1 83 ? 28.593 39.779 -15.399 1.00 59.44 90 ASP A N 1
ATOM 681 C CA . ASP A 1 83 ? 29.516 40.762 -14.855 1.00 60.15 90 ASP A CA 1
ATOM 682 C C . ASP A 1 83 ? 30.714 40.997 -15.790 1.00 60.31 90 ASP A C 1
ATOM 683 O O . ASP A 1 83 ? 31.675 40.226 -15.804 1.00 59.40 90 ASP A O 1
ATOM 688 N N . LEU A 1 84 ? 30.647 42.076 -16.566 1.00 60.23 91 LEU A N 1
ATOM 689 C CA . LEU A 1 84 ? 31.699 42.425 -17.518 1.00 57.88 91 LEU A CA 1
ATOM 690 C C . LEU A 1 84 ? 32.764 43.377 -16.945 1.00 57.22 91 LEU A C 1
ATOM 691 O O . LEU A 1 84 ? 33.482 44.042 -17.696 1.00 57.88 91 LEU A O 1
ATOM 696 N N . SER A 1 85 ? 32.881 43.449 -15.624 1.00 55.67 92 SER A N 1
ATOM 697 C CA . SER A 1 85 ? 33.877 44.338 -15.031 1.00 55.43 92 SER A CA 1
ATOM 698 C C . SER A 1 85 ? 35.300 43.776 -15.202 1.00 55.18 92 SER A C 1
ATOM 699 O O . SER A 1 85 ? 35.473 42.609 -15.551 1.00 55.62 92 SER A O 1
ATOM 702 N N . VAL A 1 86 ? 36.314 44.606 -14.965 1.00 53.21 93 VAL A N 1
ATOM 703 C CA . VAL A 1 86 ? 37.695 44.166 -15.122 1.00 51.95 93 VAL A CA 1
ATOM 704 C C . VAL A 1 86 ? 38.080 43.053 -14.163 1.00 52.84 93 VAL A C 1
ATOM 705 O O . VAL A 1 86 ? 37.535 42.934 -13.063 1.00 54.14 93 VAL A O 1
ATOM 709 N N . PHE A 1 87 ? 39.029 42.232 -14.595 1.00 51.58 94 PHE A N 1
ATOM 710 C CA . PHE A 1 87 ? 39.530 41.141 -13.780 1.00 50.63 94 PHE A CA 1
ATOM 711 C C . PHE A 1 87 ? 40.735 41.659 -13.006 1.00 50.59 94 PHE A C 1
ATOM 712 O O . PHE A 1 87 ? 41.370 42.645 -13.412 1.00 50.55 94 PHE A O 1
ATOM 720 N N . PRO A 1 88 ? 41.071 41.011 -11.881 1.00 49.68 95 PRO A N 1
ATOM 721 C CA . PRO A 1 88 ? 42.218 41.473 -11.096 1.00 49.37 95 PRO A CA 1
ATOM 722 C C . PRO A 1 88 ? 43.527 41.519 -11.884 1.00 51.18 95 PRO A C 1
ATOM 723 O O . PRO A 1 88 ? 43.772 40.675 -12.749 1.00 50.37 95 PRO A O 1
ATOM 727 N N . GLU A 1 89 ? 44.353 42.522 -11.594 1.00 51.17 96 GLU A N 1
ATOM 728 C CA . GLU A 1 89 ? 45.633 42.665 -12.268 1.00 51.59 96 GLU A CA 1
ATOM 729 C C . GLU A 1 89 ? 46.536 41.502 -11.869 1.00 52.26 96 GLU A C 1
ATOM 730 O O . GLU A 1 89 ? 46.848 41.311 -10.684 1.00 51.47 96 GLU A O 1
ATOM 736 N N . LEU A 1 90 ? 46.941 40.726 -12.874 1.00 49.85 97 LEU A N 1
ATOM 737 C CA . LEU A 1 90 ? 47.803 39.563 -12.691 1.00 46.89 97 LEU A CA 1
ATOM 738 C C . LEU A 1 90 ? 49.175 39.906 -12.125 1.00 46.22 97 LEU A C 1
ATOM 739 O O . LEU A 1 90 ? 49.801 40.871 -12.546 1.00 44.98 97 LEU A O 1
ATOM 744 N N . GLU A 1 91 ? 49.646 39.103 -11.175 1.00 47.01 98 GLU A N 1
ATOM 745 C CA . GLU A 1 91 ? 50.962 39.318 -10.580 1.00 48.28 98 GLU A CA 1
ATOM 746 C C . GLU A 1 91 ? 52.013 38.611 -11.431 1.00 49.26 98 GLU A C 1
ATOM 747 O O . GLU A 1 91 ? 53.192 38.623 -11.099 1.00 50.67 98 GLU A O 1
ATOM 753 N N . GLU A 1 92 ? 51.580 37.995 -12.527 1.00 50.31 99 GLU A N 1
ATOM 754 C CA . GLU A 1 92 ? 52.485 37.251 -13.387 1.00 51.19 99 GLU A CA 1
ATOM 755 C C . GLU A 1 92 ? 51.845 36.992 -14.750 1.00 50.95 99 GLU A C 1
ATOM 756 O O . GLU A 1 92 ? 50.747 36.423 -14.822 1.00 50.20 99 GLU A O 1
ATOM 762 N N . GLY A 1 93 ? 52.538 37.400 -15.821 1.00 49.54 100 GLY A N 1
ATOM 763 C CA . GLY A 1 93 ? 52.047 37.191 -17.174 1.00 47.64 100 GLY A CA 1
ATOM 764 C C . GLY A 1 93 ? 50.788 37.968 -17.502 1.00 49.17 100 GLY A C 1
ATOM 765 O O . GLY A 1 93 ? 50.517 39.010 -16.909 1.00 50.30 100 GLY A O 1
ATOM 766 N N . ASP A 1 94 ? 50.016 37.475 -18.461 1.00 49.72 101 ASP A N 1
ATOM 767 C CA . ASP A 1 94 ? 48.771 38.133 -18.836 1.00 50.92 101 ASP A CA 1
ATOM 768 C C . ASP A 1 94 ? 47.684 37.112 -19.081 1.00 48.70 101 ASP A C 1
ATOM 769 O O . ASP A 1 94 ? 47.960 35.915 -19.165 1.00 47.90 101 ASP A O 1
ATOM 774 N N . TYR A 1 95 ? 46.451 37.596 -19.208 1.00 47.54 102 TYR A N 1
ATOM 775 C CA . TYR A 1 95 ? 45.309 36.719 -19.417 1.00 46.18 102 TYR A CA 1
ATOM 776 C C . TYR A 1 95 ? 45.379 35.902 -20.685 1.00 46.39 102 TYR A C 1
ATOM 777 O O . TYR A 1 95 ? 44.840 34.788 -20.734 1.00 47.04 102 TYR A O 1
ATOM 786 N N . TYR A 1 96 ? 46.053 36.423 -21.706 1.00 44.01 103 TYR A N 1
ATOM 787 C CA . TYR A 1 96 ? 46.130 35.673 -22.940 1.00 44.10 103 TYR A CA 1
ATOM 788 C C . TYR A 1 96 ? 46.863 34.351 -22.750 1.00 44.31 103 TYR A C 1
ATOM 789 O O . TYR A 1 96 ? 46.600 33.401 -23.481 1.00 45.21 103 TYR A O 1
ATOM 798 N N . TRP A 1 97 ? 47.767 34.284 -21.773 1.00 43.84 104 TRP A N 1
ATOM 799 C CA . TRP A 1 97 ? 48.503 33.042 -21.512 1.00 44.19 104 TRP A CA 1
ATOM 800 C C . TRP A 1 97 ? 47.527 31.885 -21.308 1.00 43.70 104 TRP A C 1
ATOM 801 O O . TRP A 1 97 ? 47.734 30.780 -21.810 1.00 41.90 104 TRP A O 1
ATOM 812 N N . HIS A 1 98 ? 46.453 32.157 -20.576 1.00 43.72 105 HIS A N 1
ATOM 813 C CA . HIS A 1 98 ? 45.445 31.147 -20.296 1.00 45.39 105 HIS A CA 1
ATOM 814 C C . HIS A 1 98 ? 44.961 30.412 -21.549 1.00 45.67 105 HIS A C 1
ATOM 815 O O . HIS A 1 98 ? 44.576 29.250 -21.469 1.00 47.79 105 HIS A O 1
ATOM 822 N N . ASP A 1 99 ? 44.983 31.078 -22.701 1.00 46.05 106 ASP A N 1
ATOM 823 C CA . ASP A 1 99 ? 44.543 30.451 -23.952 1.00 47.13 106 ASP A CA 1
ATOM 824 C C . ASP A 1 99 ? 45.564 29.493 -24.551 1.00 47.83 106 ASP A C 1
ATOM 825 O O . ASP A 1 99 ? 45.225 28.695 -25.422 1.00 46.43 106 ASP A O 1
ATOM 830 N N . LEU A 1 100 ? 46.815 29.587 -24.101 1.00 49.11 107 LEU A N 1
ATOM 831 C CA . LEU A 1 100 ? 47.877 28.719 -24.608 1.00 47.52 107 LEU A CA 1
ATOM 832 C C . LEU A 1 100 ? 47.874 27.378 -23.894 1.00 47.77 107 LEU A C 1
ATOM 833 O O . LEU A 1 100 ? 48.294 26.373 -24.460 1.00 47.63 107 LEU A O 1
ATOM 838 N N . ILE A 1 101 ? 47.383 27.352 -22.658 1.00 47.17 108 ILE A N 1
ATOM 839 C CA . ILE A 1 101 ? 47.338 26.097 -21.915 1.00 46.78 108 ILE A CA 1
ATOM 840 C C . ILE A 1 101 ? 46.479 25.116 -22.699 1.00 47.34 108 ILE A C 1
ATOM 841 O O . ILE A 1 101 ? 45.370 25.453 -23.112 1.00 47.45 108 ILE A O 1
ATOM 846 N N . GLY A 1 102 ? 46.994 23.909 -22.916 1.00 46.88 109 GLY A N 1
ATOM 847 C CA . GLY A 1 102 ? 46.243 22.913 -23.659 1.00 44.21 109 GLY A CA 1
ATOM 848 C C . GLY A 1 102 ? 46.493 22.883 -25.165 1.00 44.06 109 GLY A C 1
ATOM 849 O O . GLY A 1 102 ? 45.981 21.998 -25.854 1.00 44.43 109 GLY A O 1
ATOM 850 N N . CYS A 1 103 ? 47.251 23.841 -25.694 1.00 43.26 110 CYS A N 1
ATOM 851 C CA . CYS A 1 103 ? 47.544 23.848 -27.129 1.00 44.70 110 CYS A CA 1
ATOM 852 C C . CYS A 1 103 ? 48.610 22.804 -27.451 1.00 43.86 110 CYS A C 1
ATOM 853 O O . CYS A 1 103 ? 49.328 22.347 -26.562 1.00 45.41 110 CYS A O 1
ATOM 856 N N . THR A 1 104 ? 48.693 22.412 -28.718 1.00 42.46 111 THR A N 1
ATOM 857 C CA . THR A 1 104 ? 49.684 21.438 -29.145 1.00 41.48 111 THR A CA 1
ATOM 858 C C . THR A 1 104 ? 50.775 22.192 -29.885 1.00 41.09 111 THR A C 1
ATOM 859 O O . THR A 1 104 ? 50.501 23.032 -30.742 1.00 42.02 111 THR A O 1
ATOM 863 N N . VAL A 1 105 ? 52.014 21.889 -29.536 1.00 40.15 112 VAL A N 1
ATOM 864 C CA . VAL A 1 105 ? 53.169 22.533 -30.134 1.00 40.49 112 VAL A CA 1
ATOM 865 C C . VAL A 1 105 ? 53.765 21.673 -31.241 1.00 42.14 112 VAL A C 1
ATOM 866 O O . VAL A 1 105 ? 54.035 20.483 -31.038 1.00 42.76 112 VAL A O 1
ATOM 870 N N . VAL A 1 106 ? 53.953 22.260 -32.419 1.00 41.79 113 VAL A N 1
ATOM 871 C CA . VAL A 1 106 ? 54.551 21.514 -33.513 1.00 43.19 113 VAL A CA 1
ATOM 872 C C . VAL A 1 106 ? 55.612 22.404 -34.130 1.00 42.73 113 VAL A C 1
ATOM 873 O O . VAL A 1 106 ? 55.345 23.570 -34.422 1.00 41.97 113 VAL A O 1
ATOM 877 N N . ASN A 1 107 ? 56.815 21.865 -34.317 1.00 41.51 114 ASN A N 1
ATOM 878 C CA . ASN A 1 107 ? 57.887 22.668 -34.885 1.00 43.27 114 ASN A CA 1
ATOM 879 C C . ASN A 1 107 ? 57.830 22.768 -36.410 1.00 44.72 114 ASN A C 1
ATOM 880 O O . ASN A 1 107 ? 56.981 22.158 -37.064 1.00 47.18 114 ASN A O 1
ATOM 885 N N . LEU A 1 108 ? 58.746 23.546 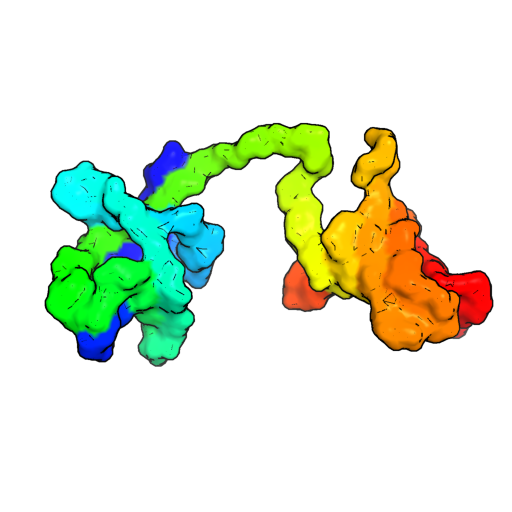-36.973 1.00 44.85 115 LEU A N 1
ATOM 886 C CA . LEU A 1 108 ? 58.798 23.758 -38.408 1.00 45.91 115 LEU A CA 1
ATOM 887 C C . LEU A 1 108 ? 58.951 22.490 -39.235 1.00 47.97 115 LEU A C 1
ATOM 888 O O . LEU A 1 108 ? 58.652 22.483 -40.432 1.00 48.15 115 LEU A O 1
ATOM 893 N N . GLU A 1 109 ? 59.402 21.413 -38.606 1.00 49.73 116 GLU A N 1
ATOM 894 C CA . GLU A 1 109 ? 59.582 20.154 -39.319 1.00 51.37 116 GLU A CA 1
ATOM 895 C C . GLU A 1 109 ? 58.299 19.317 -39.248 1.00 51.13 116 GLU A C 1
ATOM 896 O O . GLU A 1 109 ? 58.224 18.211 -39.805 1.00 51.56 116 GLU A O 1
ATOM 902 N N . GLY A 1 110 ? 57.291 19.843 -38.555 1.00 48.98 117 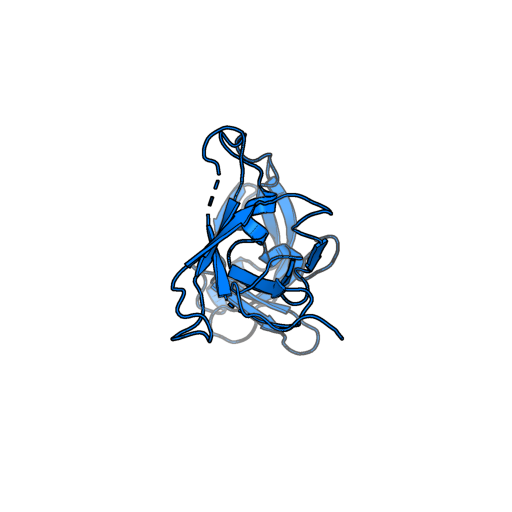GLY A N 1
ATOM 903 C CA . GLY A 1 110 ? 56.035 19.121 -38.428 1.00 47.48 117 GLY A CA 1
ATOM 904 C C . GLY A 1 110 ? 55.993 18.080 -37.317 1.00 45.75 117 GLY A C 1
ATOM 905 O O . GLY A 1 110 ? 55.110 17.221 -37.307 1.00 46.17 117 GLY A O 1
ATOM 906 N N . TYR A 1 111 ? 56.945 18.150 -36.388 1.00 44.43 118 TYR A N 1
ATOM 907 C CA . TYR A 1 111 ? 57.020 17.220 -35.264 1.00 43.17 118 TYR A CA 1
ATOM 908 C C . TYR A 1 111 ? 56.162 17.767 -34.111 1.00 45.43 118 TYR A C 1
ATOM 909 O O . TYR A 1 111 ? 56.233 18.958 -33.795 1.00 46.94 118 TYR A O 1
ATOM 918 N N . THR A 1 112 ? 55.341 16.899 -33.515 1.00 46.09 119 THR A N 1
ATOM 919 C CA . THR A 1 112 ? 54.452 17.250 -32.405 1.00 45.79 119 THR A CA 1
ATOM 920 C C . THR A 1 112 ? 55.230 17.207 -31.092 1.00 48.24 119 THR A C 1
ATOM 921 O O . THR A 1 112 ? 55.576 16.138 -30.583 1.00 47.18 119 THR A O 1
ATOM 933 N N . GLY A 1 114 ? 54.166 18.127 -28.133 1.00 54.31 121 GLY A N 1
ATOM 934 C CA . GLY A 1 114 ? 53.374 17.771 -26.971 1.00 51.43 121 GLY A CA 1
ATOM 935 C C . GLY A 1 114 ? 52.344 18.840 -26.652 1.00 51.24 121 GLY A C 1
ATOM 936 O O . GLY A 1 114 ? 52.123 19.763 -27.440 1.00 49.69 121 GLY A O 1
ATOM 937 N N . THR A 1 115 ? 51.719 18.719 -25.484 1.00 51.61 122 THR A N 1
ATOM 938 C CA . THR A 1 115 ? 50.683 19.652 -25.042 1.00 50.75 122 THR A CA 1
ATOM 939 C C . THR A 1 115 ? 51.233 20.602 -23.980 1.00 48.76 122 THR A C 1
ATOM 940 O O . THR A 1 115 ? 51.774 20.155 -22.972 1.00 50.03 122 THR A O 1
ATOM 944 N N . VAL A 1 116 ? 51.104 21.906 -24.202 1.00 46.89 123 VAL A N 1
ATOM 945 C CA . VAL A 1 116 ? 51.600 22.884 -23.235 1.00 46.40 123 VAL A CA 1
ATOM 946 C C . VAL A 1 116 ? 50.733 22.862 -21.980 1.00 45.96 123 VAL A C 1
ATOM 947 O O . VAL A 1 116 ? 49.534 23.138 -22.033 1.00 47.47 123 VAL A O 1
ATOM 951 N N . THR A 1 117 ? 51.352 22.536 -20.850 1.00 45.36 124 THR A N 1
ATOM 952 C CA . THR A 1 117 ? 50.645 22.445 -19.577 1.00 46.12 124 THR A CA 1
ATOM 953 C C . THR A 1 117 ? 50.775 23.662 -18.681 1.00 47.55 124 THR A C 1
ATOM 954 O O . THR A 1 117 ? 49.985 23.840 -17.756 1.00 48.17 124 THR A O 1
ATOM 958 N N . GLU A 1 118 ? 51.756 24.511 -18.947 1.00 49.79 125 GLU A N 1
ATOM 959 C CA . GLU A 1 118 ? 51.941 25.664 -18.091 1.00 52.49 125 GLU A CA 1
ATOM 960 C C . GLU A 1 118 ? 52.882 26.681 -18.692 1.00 54.26 125 GLU A C 1
ATOM 961 O O . GLU A 1 118 ? 53.791 26.330 -19.444 1.00 54.00 125 GLU A O 1
ATOM 983 N N . GLU A 1 121 ? 57.282 31.517 -15.620 1.00 67.81 128 GLU A N 1
ATOM 984 C CA . GLU A 1 121 ? 58.106 32.714 -15.565 1.00 69.27 128 GLU A CA 1
ATOM 985 C C . GLU A 1 121 ? 59.127 32.435 -14.473 1.00 70.15 128 GLU A C 1
ATOM 986 O O . GLU A 1 121 ? 58.750 32.131 -13.343 1.00 70.77 128 GLU A O 1
ATOM 992 N N . THR A 1 122 ? 60.413 32.515 -14.805 1.00 71.07 129 THR A N 1
ATOM 993 C CA . THR A 1 122 ? 61.456 32.242 -13.819 1.00 72.37 129 THR A CA 1
ATOM 994 C C . THR A 1 122 ? 62.105 33.526 -13.296 1.00 72.92 129 THR A C 1
ATOM 995 O O . THR A 1 122 ? 62.627 33.566 -12.176 1.00 74.35 129 THR A O 1
ATOM 999 N N . GLY A 1 123 ? 62.080 34.570 -14.113 1.00 72.01 130 GLY A N 1
ATOM 1000 C CA . GLY A 1 123 ? 62.647 35.839 -13.704 1.00 71.15 130 GLY A CA 1
ATOM 1001 C C . GLY A 1 123 ? 62.164 36.866 -14.698 1.00 70.97 130 GLY A C 1
ATOM 1002 O O . GLY A 1 123 ? 61.188 37.574 -14.463 1.00 70.64 130 GLY A O 1
ATOM 1003 N N . SER A 1 124 ? 62.861 36.934 -15.822 1.00 70.25 131 SER A N 1
ATOM 1004 C CA . SER A 1 124 ? 62.509 37.842 -16.900 1.00 69.42 131 SER A CA 1
ATOM 1005 C C . SER A 1 124 ? 62.307 36.938 -18.109 1.00 67.96 131 SER A C 1
ATOM 1006 O O . SER A 1 124 ? 62.072 37.414 -19.229 1.00 66.71 131 SER A O 1
ATOM 1009 N N . ASN A 1 125 ? 62.408 35.630 -17.865 1.00 64.27 132 ASN A N 1
ATOM 1010 C CA . ASN A 1 125 ? 62.255 34.645 -18.924 1.00 61.34 132 ASN A CA 1
ATOM 1011 C C . ASN A 1 125 ? 60.985 33.806 -18.824 1.00 58.47 132 ASN A C 1
ATOM 1012 O O . ASN A 1 125 ? 60.764 33.099 -17.837 1.00 57.05 132 ASN A O 1
ATOM 1017 N N . ASP A 1 126 ? 60.148 33.884 -19.851 1.00 54.98 133 ASP A N 1
ATOM 1018 C CA . ASP A 1 126 ? 58.932 33.085 -19.865 1.00 52.67 133 ASP A CA 1
ATOM 1019 C C . ASP A 1 126 ? 59.160 31.857 -20.724 1.00 49.49 133 ASP A C 1
ATOM 1020 O O . ASP A 1 126 ? 59.800 31.930 -21.764 1.00 49.20 133 ASP A O 1
ATOM 1025 N N . VAL A 1 127 ? 58.643 30.722 -20.277 1.00 47.25 134 VAL A N 1
ATOM 1026 C CA . VAL A 1 127 ? 58.820 29.476 -21.015 1.00 45.79 134 VAL A CA 1
ATOM 1027 C C . VAL A 1 127 ? 57.552 28.617 -21.051 1.00 44.26 134 VAL A C 1
ATOM 1028 O O . VAL A 1 127 ? 56.836 28.497 -20.047 1.00 44.15 134 VAL A O 1
ATOM 1032 N N . LEU A 1 128 ? 57.269 28.027 -22.208 1.00 41.72 135 LEU A N 1
ATOM 1033 C CA . LEU A 1 128 ? 56.101 27.153 -22.333 1.00 40.59 135 LEU A CA 1
ATOM 1034 C C . LEU A 1 128 ? 56.541 25.777 -21.835 1.00 41.91 135 LEU A C 1
ATOM 1035 O O . LEU A 1 128 ? 57.561 25.249 -22.288 1.00 42.22 135 LEU A O 1
ATOM 1040 N N . VAL A 1 129 ? 55.799 25.207 -20.889 1.00 42.96 136 VAL A N 1
ATOM 1041 C CA . VAL A 1 129 ? 56.127 23.883 -20.384 1.00 43.27 136 VAL A CA 1
ATOM 1042 C C . VAL A 1 129 ? 55.319 22.903 -21.228 1.00 42.86 136 VAL A C 1
ATOM 1043 O O . VAL A 1 129 ? 54.092 22.854 -21.144 1.00 41.16 136 VAL A O 1
ATOM 1047 N N . VAL A 1 130 ? 56.016 22.133 -22.053 1.00 43.12 137 VAL A N 1
ATOM 1048 C CA . VAL A 1 130 ? 55.353 21.181 -22.931 1.00 44.54 137 VAL A CA 1
ATOM 1049 C C . VAL A 1 130 ? 55.497 19.738 -22.464 1.00 45.29 137 VAL A C 1
ATOM 1050 O O . VAL A 1 130 ? 56.615 19.256 -22.216 1.00 46.45 137 VAL A O 1
ATOM 1054 N N . LYS A 1 131 ? 54.359 19.057 -22.335 1.00 44.49 138 LYS A N 1
ATOM 1055 C CA . LYS A 1 131 ? 54.333 17.660 -21.912 1.00 43.64 138 LYS A CA 1
ATOM 1056 C C . LYS A 1 131 ? 54.452 16.846 -23.181 1.00 43.26 138 LYS A C 1
ATOM 1057 O O . LYS A 1 131 ? 53.517 16.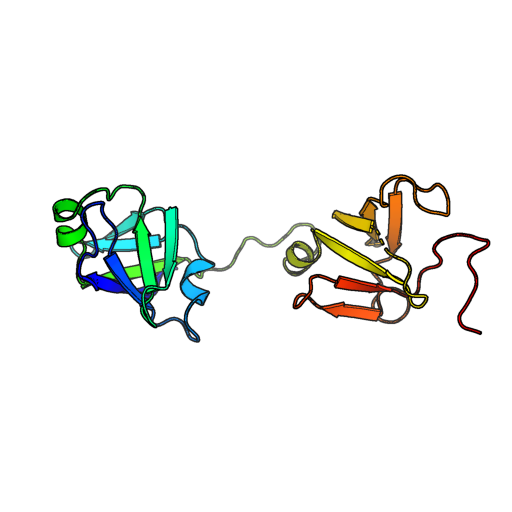782 -23.971 1.00 42.69 138 LYS A O 1
ATOM 1063 N N . ALA A 1 132 ? 55.618 16.244 -23.387 1.00 44.74 139 ALA A N 1
ATOM 1064 C CA . ALA A 1 132 ? 55.862 15.446 -24.586 1.00 45.41 139 ALA A CA 1
ATOM 1065 C C . ALA A 1 132 ? 54.895 14.267 -24.683 1.00 46.37 139 ALA A C 1
ATOM 1066 O O . ALA A 1 132 ? 54.362 13.792 -23.678 1.00 46.48 139 ALA A O 1
ATOM 1068 N N . ASN A 1 133 ? 54.667 13.803 -25.901 1.00 46.62 140 ASN A N 1
ATOM 1069 C CA . ASN A 1 133 ? 53.780 12.684 -26.108 1.00 48.91 140 ASN A CA 1
ATOM 1070 C C . ASN A 1 133 ? 54.364 11.401 -25.542 1.00 50.74 140 ASN A C 1
ATOM 1071 O O . ASN A 1 133 ? 55.552 11.331 -25.244 1.00 50.78 140 ASN A O 1
ATOM 1076 N N . THR A 1 134 ? 53.520 10.388 -25.383 1.00 52.86 141 THR A N 1
ATOM 1077 C CA . THR A 1 134 ? 53.968 9.117 -24.847 1.00 54.57 141 THR A CA 1
ATOM 1078 C C . THR A 1 134 ? 55.085 8.521 -25.693 1.00 56.28 141 THR A C 1
ATOM 1079 O O . THR A 1 134 ? 54.900 8.169 -26.861 1.00 56.19 141 THR A O 1
ATOM 1083 N N . LYS A 1 135 ? 56.256 8.414 -25.083 1.00 58.92 142 LYS A N 1
ATOM 1084 C CA . LYS A 1 135 ? 57.422 7.857 -25.754 1.00 61.17 142 LYS A CA 1
ATOM 1085 C C . LYS A 1 135 ? 57.658 8.501 -27.124 1.00 60.47 142 LYS A C 1
ATOM 1086 O O . LYS A 1 135 ? 57.446 7.873 -28.162 1.00 59.52 142 LYS A O 1
ATOM 1092 N N . ASP A 1 136 ? 58.092 9.761 -27.120 1.00 59.65 143 ASP A N 1
ATOM 1093 C CA . ASP A 1 136 ? 58.357 10.434 -28.375 1.00 60.34 143 ASP A CA 1
ATOM 1094 C C . ASP A 1 136 ? 59.765 10.101 -28.870 1.00 58.85 143 ASP A C 1
ATOM 1095 O O . ASP A 1 136 ? 60.662 9.780 -28.080 1.00 57.22 143 ASP A O 1
ATOM 1100 N N . ALA A 1 137 ? 59.930 10.165 -30.188 1.00 56.31 144 ALA A N 1
ATOM 1101 C CA . ALA A 1 137 ? 61.173 9.844 -30.875 1.00 54.13 144 ALA A CA 1
ATOM 1102 C C . ALA A 1 137 ? 62.514 10.217 -30.219 1.00 54.08 144 ALA A C 1
ATOM 1103 O O . ALA A 1 137 ? 63.491 9.475 -30.359 1.00 53.30 144 ALA A O 1
ATOM 1105 N N . PHE A 1 138 ? 62.587 11.337 -29.504 1.00 52.71 145 PHE A N 1
ATOM 1106 C CA . PHE A 1 138 ? 63.864 11.710 -28.896 1.00 51.52 145 PHE A CA 1
ATOM 1107 C C . PHE A 1 138 ? 63.965 11.483 -27.392 1.00 50.75 145 PHE A C 1
ATOM 1108 O O . PHE A 1 138 ? 64.755 12.128 -26.705 1.00 50.31 145 PHE A O 1
ATOM 1116 N N . GLY A 1 139 ? 63.161 10.549 -26.893 1.00 50.26 146 GLY A N 1
ATOM 1117 C CA . GLY A 1 139 ? 63.172 10.205 -25.483 1.00 49.82 146 GLY A CA 1
ATOM 1118 C C . GLY A 1 139 ? 62.915 11.284 -24.446 1.00 49.99 146 GLY A C 1
ATOM 1119 O O . GLY A 1 139 ? 63.258 11.097 -23.284 1.00 50.93 146 GLY A O 1
ATOM 1120 N N . LYS A 1 140 ? 62.311 12.402 -24.826 1.00 48.84 147 LYS A N 1
ATOM 1121 C CA . LYS A 1 140 ? 62.056 13.448 -23.848 1.00 48.43 147 LYS A CA 1
ATOM 1122 C C . LYS A 1 140 ? 60.651 13.324 -23.253 1.00 49.09 147 LYS A C 1
ATOM 1123 O O . LYS A 1 140 ? 59.713 12.903 -23.923 1.00 50.54 147 LYS A O 1
ATOM 1129 N N . GLN A 1 141 ? 60.518 13.674 -21.982 1.00 50.51 148 GLN A N 1
ATOM 1130 C CA . GLN A 1 141 ? 59.234 13.616 -21.285 1.00 51.60 148 GLN A CA 1
ATOM 1131 C C . GLN A 1 141 ? 58.603 14.994 -21.338 1.00 50.78 148 GLN A C 1
ATOM 1132 O O . GLN A 1 141 ? 57.388 15.148 -21.500 1.00 49.77 148 GLN A O 1
ATOM 1138 N N . GLU A 1 142 ? 59.466 15.996 -21.213 1.00 50.53 149 GLU A N 1
ATOM 1139 C CA . GLU A 1 142 ? 59.045 17.384 -21.164 1.00 50.18 149 GLU A CA 1
ATOM 1140 C C . GLU A 1 142 ? 60.012 18.333 -21.877 1.00 48.51 149 GLU A C 1
ATOM 1141 O O . GLU A 1 142 ? 61.212 18.086 -21.940 1.00 49.71 149 GLU A O 1
ATOM 1147 N N . ARG A 1 143 ? 59.484 19.420 -22.422 1.00 46.68 150 ARG A N 1
ATOM 1148 C CA . ARG A 1 143 ? 60.317 20.399 -23.113 1.00 44.94 150 ARG A CA 1
ATOM 1149 C C . ARG A 1 143 ? 60.029 21.792 -22.583 1.00 44.95 150 ARG A C 1
ATOM 1150 O O . ARG A 1 143 ? 58.874 22.134 -22.294 1.00 43.77 150 ARG A O 1
ATOM 1158 N N . LEU A 1 144 ? 61.084 22.590 -22.447 1.00 43.98 151 LEU A N 1
ATOM 1159 C CA . LEU A 1 144 ? 60.935 23.961 -21.990 1.00 43.57 151 LEU A CA 1
ATOM 1160 C C . LEU A 1 144 ? 61.218 24.828 -23.201 1.00 44.82 151 LEU A C 1
ATOM 1161 O O . LEU A 1 144 ? 62.355 24.914 -23.657 1.00 46.27 151 LEU A O 1
ATOM 1166 N N . ILE A 1 145 ? 60.169 25.445 -23.739 1.00 44.82 152 ILE A N 1
ATOM 1167 C CA . ILE A 1 145 ? 60.299 26.275 -24.925 1.00 45.40 152 ILE A CA 1
ATOM 1168 C C . ILE A 1 145 ? 60.154 27.756 -24.607 1.00 46.10 152 ILE A C 1
ATOM 1169 O O . ILE A 1 145 ? 59.127 28.183 -24.086 1.00 47.30 152 ILE A O 1
ATOM 1174 N N . PRO A 1 146 ? 61.196 28.556 -24.900 1.00 46.79 153 PRO A N 1
ATOM 1175 C CA . PRO A 1 146 ? 61.171 29.999 -24.638 1.00 45.87 153 PRO A CA 1
ATOM 1176 C C . PRO A 1 146 ? 60.033 30.696 -25.370 1.00 46.55 153 PRO A C 1
ATOM 1177 O O . PRO A 1 146 ? 59.867 30.553 -26.582 1.00 44.77 153 PRO A O 1
ATOM 1181 N N . PHE A 1 147 ? 59.242 31.453 -24.619 1.00 47.04 154 PHE A N 1
ATOM 1182 C CA . PHE A 1 147 ? 58.128 32.154 -25.208 1.00 47.16 154 PHE A CA 1
ATOM 1183 C C . PHE A 1 147 ? 58.630 33.461 -25.793 1.00 46.81 154 PHE A C 1
ATOM 1184 O O . PHE A 1 147 ? 58.470 34.527 -25.185 1.00 43.60 154 PHE A O 1
ATOM 1192 N N . LEU A 1 148 ? 59.236 33.347 -26.977 1.00 46.65 155 LEU A N 1
ATOM 1193 C CA . LEU A 1 148 ? 59.808 34.473 -27.723 1.00 47.04 155 LEU A CA 1
ATOM 1194 C C . LEU A 1 148 ? 59.143 34.625 -29.097 1.00 48.09 155 LEU A C 1
ATOM 1195 O O . LEU A 1 148 ? 59.319 33.773 -29.973 1.00 49.72 155 LEU A O 1
ATOM 1200 N N . TYR A 1 149 ? 58.394 35.700 -29.312 1.00 47.68 156 TYR A N 1
ATOM 1201 C CA . TYR A 1 149 ? 57.747 35.858 -30.606 1.00 49.26 156 TYR A CA 1
ATOM 1202 C C . TYR A 1 149 ? 58.701 36.124 -31.747 1.00 51.12 156 TYR A C 1
ATOM 1203 O O . TYR A 1 149 ? 59.585 36.960 -31.645 1.00 52.08 156 TYR A O 1
ATOM 1212 N N . GLU A 1 150 ? 58.492 35.385 -32.833 1.00 53.39 157 GLU A N 1
ATOM 1213 C CA . GLU A 1 150 ? 59.275 35.463 -34.058 1.00 54.27 157 GLU A CA 1
ATOM 1214 C C . GLU A 1 150 ? 60.480 34.521 -34.084 1.00 53.35 157 GLU A C 1
ATOM 1215 O O . GLU A 1 150 ? 60.541 33.661 -34.958 1.00 53.74 157 GLU A O 1
ATOM 1221 N N . GLN A 1 151 ? 61.426 34.634 -33.151 1.00 50.35 158 GLN A N 1
ATOM 1222 C CA . GLN A 1 151 ? 62.570 33.726 -33.237 1.00 49.06 158 GLN A CA 1
ATOM 1223 C C . GLN A 1 151 ? 62.333 32.293 -32.749 1.00 49.43 158 GLN A C 1
ATOM 1224 O O . GLN A 1 151 ? 63.006 31.356 -33.206 1.00 50.90 158 GLN A O 1
ATOM 1230 N N . VAL A 1 152 ? 61.379 32.108 -31.842 1.00 47.29 159 VAL A N 1
ATOM 1231 C CA . VAL A 1 152 ? 61.061 30.767 -31.356 1.00 45.05 159 VAL A CA 1
ATOM 1232 C C . VAL A 1 152 ? 59.587 30.431 -31.606 1.00 45.57 159 VAL A C 1
ATOM 1233 O O . VAL A 1 152 ? 59.270 29.468 -32.316 1.00 45.72 159 VAL A O 1
ATOM 1237 N N . VAL A 1 153 ? 58.687 31.211 -31.016 1.00 44.63 160 VAL A N 1
ATOM 1238 C CA . VAL A 1 153 ? 57.265 30.987 -31.216 1.00 45.09 160 VAL A CA 1
ATOM 1239 C C . VAL A 1 153 ? 56.867 31.775 -32.456 1.00 47.51 160 VAL A C 1
ATOM 1240 O O . VAL A 1 153 ? 56.792 33.006 -32.427 1.00 47.98 160 VAL A O 1
ATOM 1244 N N . LYS A 1 154 ? 56.614 31.067 -33.549 1.00 48.57 161 LYS A N 1
ATOM 1245 C CA . LYS A 1 154 ? 56.250 31.716 -34.797 1.00 49.53 161 LYS A CA 1
ATOM 1246 C C . LYS A 1 154 ? 54.807 32.170 -34.845 1.00 50.82 161 LYS A C 1
ATOM 1247 O O . LYS A 1 154 ? 54.523 33.312 -35.214 1.00 52.59 161 LYS A O 1
ATOM 1253 N N . ARG A 1 155 ? 53.891 31.278 -34.484 1.00 51.38 162 ARG A N 1
ATOM 1254 C CA . ARG A 1 155 ? 52.470 31.608 -34.518 1.00 51.43 162 ARG A CA 1
ATOM 1255 C C . ARG A 1 155 ? 51.625 30.834 -33.531 1.00 49.86 162 ARG A C 1
ATOM 1256 O O . ARG A 1 155 ? 51.967 29.719 -33.127 1.00 50.66 162 ARG A O 1
ATOM 1264 N N . VAL A 1 156 ? 50.504 31.440 -33.161 1.00 47.26 163 VAL A N 1
ATOM 1265 C CA . VAL A 1 156 ? 49.541 30.815 -32.269 1.00 45.39 163 VAL A CA 1
ATOM 1266 C C . VAL A 1 156 ? 48.244 30.822 -33.060 1.00 46.28 163 VAL A C 1
ATOM 1267 O O . VAL A 1 156 ? 47.893 31.831 -33.693 1.00 45.04 163 VAL A O 1
ATOM 1271 N N . ASP A 1 157 ? 47.551 29.688 -33.052 1.00 47.28 164 ASP A N 1
ATOM 1272 C CA . ASP A 1 157 ? 46.283 29.549 -33.775 1.00 49.78 164 ASP A CA 1
ATOM 1273 C C . ASP A 1 157 ? 45.287 28.824 -32.866 1.00 50.83 164 ASP A C 1
ATOM 1274 O O . ASP A 1 157 ? 45.328 27.592 -32.756 1.00 51.91 164 ASP A O 1
ATOM 1279 N N . LEU A 1 158 ? 44.401 29.572 -32.209 1.00 50.14 165 LEU A N 1
ATOM 1280 C CA . LEU A 1 158 ? 43.419 28.954 -31.320 1.00 49.75 165 LEU A CA 1
ATOM 1281 C C . LEU A 1 158 ? 42.340 28.208 -32.097 1.00 50.60 165 LEU A C 1
ATOM 1282 O O . LEU A 1 158 ? 41.643 27.352 -31.555 1.00 52.06 165 LEU A O 1
ATOM 1287 N N . THR A 1 159 ? 42.218 28.530 -33.376 1.00 52.70 166 THR A N 1
ATOM 1288 C CA . THR A 1 159 ? 41.253 27.882 -34.252 1.00 52.99 166 THR A CA 1
ATOM 1289 C C . THR A 1 159 ? 41.401 26.358 -34.193 1.00 54.30 166 THR A C 1
ATOM 1290 O O . THR A 1 159 ? 40.415 25.627 -34.247 1.00 54.81 166 THR A O 1
ATOM 1294 N N . THR A 1 160 ? 42.637 25.879 -34.094 1.00 54.40 167 THR A N 1
ATOM 1295 C CA . THR A 1 160 ? 42.880 24.444 -33.994 1.00 54.18 167 THR A CA 1
ATOM 1296 C C . THR A 1 160 ? 43.843 24.204 -32.841 1.00 53.19 167 THR A C 1
ATOM 1297 O O . THR A 1 160 ? 44.642 23.265 -32.869 1.00 54.93 167 THR A O 1
ATOM 1301 N N . LYS A 1 161 ? 43.763 25.082 -31.845 1.00 50.26 168 LYS A N 1
ATOM 1302 C CA . LYS A 1 161 ? 44.589 25.034 -30.643 1.00 49.79 168 LYS A CA 1
ATOM 1303 C C . LYS A 1 161 ? 46.021 24.567 -30.874 1.00 48.26 168 LYS A C 1
ATOM 1304 O O . LYS A 1 161 ? 46.476 23.589 -30.281 1.00 46.25 168 LYS A O 1
ATOM 1310 N N . THR A 1 162 ? 46.741 25.297 -31.723 1.00 47.30 169 THR A N 1
ATOM 1311 C CA . THR A 1 162 ? 48.115 24.939 -32.048 1.00 46.70 169 THR A CA 1
ATOM 1312 C C . THR A 1 162 ? 49.131 26.078 -31.987 1.00 45.58 169 THR A C 1
ATOM 1313 O O . THR A 1 162 ? 48.825 27.223 -32.314 1.00 45.64 169 THR A O 1
ATOM 1317 N N . ILE A 1 163 ? 50.341 25.736 -31.555 1.00 43.31 170 ILE A N 1
ATOM 1318 C CA . ILE A 1 163 ? 51.443 26.681 -31.457 1.00 44.13 170 ILE A CA 1
ATOM 1319 C C . ILE A 1 163 ? 52.588 26.188 -32.348 1.00 44.19 170 ILE A C 1
ATOM 1320 O O . ILE A 1 163 ? 53.086 25.082 -32.167 1.00 44.99 170 ILE A O 1
ATOM 1325 N N . GLU A 1 164 ? 52.982 27.004 -33.322 1.00 44.70 171 GLU A N 1
ATOM 1326 C CA . GLU A 1 164 ? 54.063 26.658 -34.238 1.00 44.66 171 GLU A CA 1
ATOM 1327 C C . GLU A 1 164 ? 55.367 27.307 -33.766 1.00 44.13 171 GLU A C 1
ATOM 1328 O O . GLU A 1 164 ? 55.435 28.517 -33.553 1.00 44.58 171 GLU A O 1
ATOM 1334 N N . VAL A 1 165 ? 56.411 26.506 -33.617 1.00 43.69 172 VAL A N 1
ATOM 1335 C CA . VAL A 1 165 ? 57.680 27.031 -33.144 1.00 43.31 172 VAL A CA 1
ATOM 1336 C C . VAL A 1 165 ? 58.868 26.522 -33.960 1.00 44.27 172 VAL A C 1
ATOM 1337 O O . VAL A 1 165 ? 58.780 25.497 -34.641 1.00 43.56 172 VAL A O 1
ATOM 1341 N N . ASP A 1 166 ? 59.971 27.259 -33.903 1.00 43.72 173 ASP A N 1
ATOM 1342 C CA . ASP A 1 166 ? 61.185 26.854 -34.588 1.00 44.58 173 ASP A CA 1
ATOM 1343 C C . ASP A 1 166 ? 62.085 26.352 -33.460 1.00 45.55 173 ASP A C 1
ATOM 1344 O O . ASP A 1 166 ? 63.012 27.042 -33.023 1.00 46.33 173 ASP A O 1
ATOM 1349 N N . TRP A 1 167 ? 61.795 25.137 -32.995 1.00 45.15 174 TRP A N 1
ATOM 1350 C CA . TRP A 1 167 ? 62.527 24.537 -31.883 1.00 44.02 174 TRP A CA 1
ATOM 1351 C C . TRP A 1 167 ? 62.860 23.067 -32.114 1.00 44.36 174 TRP A C 1
ATOM 1352 O O . TRP A 1 167 ? 61.972 22.218 -32.140 1.00 47.26 174 TRP A O 1
ATOM 1363 N N . ASP A 1 168 ? 64.139 22.765 -32.277 1.00 44.69 175 ASP A N 1
ATOM 1364 C CA . ASP A 1 168 ? 64.578 21.394 -32.500 1.00 47.34 175 ASP A CA 1
ATOM 1365 C C . ASP A 1 168 ? 63.979 20.401 -31.508 1.00 47.06 175 ASP A C 1
ATOM 1366 O O . ASP A 1 168 ? 63.883 20.684 -30.315 1.00 47.22 175 ASP A O 1
ATOM 1371 N N . ALA A 1 169 ? 63.576 19.239 -32.012 1.00 46.83 176 ALA A N 1
ATOM 1372 C CA . ALA A 1 169 ? 63.016 18.194 -31.172 1.00 47.73 176 ALA A CA 1
ATOM 1373 C C . ALA A 1 169 ? 64.162 17.568 -30.368 1.00 49.42 176 ALA A C 1
ATOM 1374 O O . ALA A 1 169 ? 64.039 17.327 -29.164 1.00 50.56 176 ALA A O 1
ATOM 1376 N N . GLY A 1 170 ? 65.275 17.316 -31.051 1.00 49.98 177 GLY A N 1
ATOM 1377 C CA . GLY A 1 170 ? 66.445 16.733 -30.419 1.00 50.47 177 GLY A CA 1
ATOM 1378 C C . GLY A 1 170 ? 67.664 16.991 -31.287 1.00 51.95 177 GLY A C 1
ATOM 1379 O O . GLY A 1 170 ? 67.549 17.502 -32.406 1.00 51.86 177 GLY A O 1
ATOM 1380 N N . PHE A 1 171 ? 68.838 16.638 -30.779 1.00 53.30 178 PHE A N 1
ATOM 1381 C CA . PHE A 1 171 ? 70.085 16.841 -31.510 1.00 55.27 178 PHE A CA 1
ATOM 1382 C C . PHE A 1 171 ? 70.119 16.239 -32.920 1.00 55.72 178 PHE A C 1
ATOM 1383 O O . PHE A 1 171 ? 70.517 16.901 -33.879 1.00 54.60 178 PHE A O 1
ATOM 1391 N N . LEU A 1 172 ? 69.700 14.984 -33.046 1.00 57.62 179 LEU A N 1
ATOM 1392 C CA . LEU A 1 172 ? 69.727 14.304 -34.340 1.00 58.23 179 LEU A CA 1
ATOM 1393 C C . LEU A 1 172 ? 68.527 14.499 -35.262 1.00 58.14 179 LEU A C 1
ATOM 1394 O O . LEU A 1 172 ? 68.380 13.759 -36.235 1.00 57.56 179 LEU A O 1
ATOM 1399 N N . GLU A 1 173 ? 67.687 15.492 -34.979 1.00 58.26 180 GLU A N 1
ATOM 1400 C CA . GLU A 1 173 ? 66.501 15.729 -35.805 1.00 58.69 180 GLU A CA 1
ATOM 1401 C C . GLU A 1 173 ? 66.872 16.134 -37.228 1.00 59.21 180 GLU A C 1
ATOM 1402 O O . GLU A 1 173 ? 67.748 16.967 -37.433 1.00 59.36 180 GLU A O 1
ATOM 1408 N N . HIS A 1 174 ? 66.203 15.536 -38.209 0.50 60.42 181 HIS A N 1
ATOM 1409 C CA . HIS A 1 174 ? 66.452 15.847 -39.610 0.50 61.89 181 HIS A CA 1
ATOM 1410 C C . HIS A 1 174 ? 65.804 17.200 -39.919 0.50 63.67 181 HIS A C 1
ATOM 1411 O O . HIS A 1 174 ? 64.725 17.505 -39.420 0.50 63.42 181 HIS A O 1
ATOM 1418 N N . HIS A 1 175 ? 66.465 18.010 -40.740 1.00 67.08 182 HIS A N 1
ATOM 1419 C CA . HIS A 1 175 ? 65.966 19.348 -41.081 1.00 71.44 182 HIS A CA 1
ATOM 1420 C C . HIS A 1 175 ? 65.522 19.560 -42.538 1.00 73.81 182 HIS A C 1
ATOM 1421 O O . HIS A 1 175 ? 66.227 19.188 -43.476 1.00 72.45 182 HIS A O 1
ATOM 1428 N N . HIS A 1 176 ? 64.353 20.183 -42.699 1.00 77.50 183 HIS A N 1
ATOM 1429 C CA . HIS A 1 176 ? 63.758 20.478 -44.007 1.00 81.96 183 HIS A CA 1
ATOM 1430 C C . HIS A 1 176 ? 64.299 19.637 -45.157 1.00 83.50 183 HIS A C 1
ATOM 1431 O O . HIS A 1 176 ? 63.793 18.536 -45.408 1.00 83.73 183 HIS A O 1
ATOM 1438 N N . HIS A 1 177 ? 65.313 20.165 -45.854 1.00 85.59 184 HIS A N 1
ATOM 1439 C CA . HIS A 1 177 ? 65.963 19.482 -46.989 1.00 86.68 184 HIS A CA 1
ATOM 1440 C C . HIS A 1 177 ? 65.085 19.395 -48.240 1.00 86.03 184 HIS A C 1
ATOM 1441 O O . HIS A 1 177 ? 65.542 19.885 -49.298 1.00 86.06 184 HIS A O 1
#

Organism: Haemophilus influenzae (strain ATCC 51907 / DSM 11121 / KW20 / Rd) (NCBI:txid71421)

Nearest PDB structures (foldseek):
  3h9n-assembly1_A  TM=1.006E+00  e=2.005E-32  Haemophilus influenzae
  2qgg-assembly1_A  TM=4.854E-01  e=2.093E-15  Acinetobacter calcoaceticus
  2f1l-assembly1_A-2  TM=4.973E-01  e=2.408E-14  Pseudomonas aeruginosa
  3a1p-assembly2_C  TM=4.670E-01  e=4.804E-11  Thermus thermophilus HB8
  2pe3-assembly1_D  TM=5.467E-01  e=2.218E-01  Pyrococcus horikoshii OT3

InterPro domains:
  IPR002676 RimM, N-terminal [PF01782] (11-90)
  IPR009000 Translation protein, beta-barrel domain superfamily [SSF50447] (11-96)
  IPR011033 PRC-barrel-like superfamily [SSF50346] (102-178)
  IPR011961 Ribosome maturation factor RimM [MF_00014] (9-178)
  IPR011961 Ribosome maturation factor RimM [PTHR33692] (4-177)
  IPR011961 Ribosome maturation factor RimM [TIGR02273] (11-178)
  IPR036976 RimM, N-terminal domain superfamily [G3DSA:2.40.30.60] (8-96)
  IPR056792 Ribosome maturation factor RimM, PRC barrel domain [PF24986] (104-177)

Solvent-accessible surface area: 11426 Å² total

Secondary structure (DSSP, 8-state):
-EEEEEEEEEE-SSSS-EEEEE-SSSSGGGGG--SEEEEETTEEEEE-EEEEEESSS-EEEEESS--SHHHHHTTTT-EEEEE-PPPPPPSSS-GGGGGTTT-EEEETT----EE----SS--EEEEE--TT-TT--SEEEEE--BTTTEEEEEGGGTEEEE---SSTT-----

Sequence (174 aa):
HIEVVGKLGSTYGIRGWLRIYSSTEQAESIFDYQPWFLKIKGEWQSIELENWRYHNHEIIVKLKGVDDREAAQILANVEIGVDLSVFPELEEGDYYWHDLIGCTVVNLEGYTGTVTEETGSNDVLVVKANTKDAFGKQERLIPFLYEQVVKRVDLTTKTIEVDWDAGFLEHHHH

Radius of gyration: 22.76 Å; Cα contacts (8 Å, |Δi|>4): 340; chains: 1; bounding box: 64×38×38 Å

CATH classification: 2.40.30.60 (+1 more: 2.30.30.240)

B-factor: mean 59.1, std 13.91, range [32.57, 101.19]

Foldseek 3Di:
DKDFFWWWAAADDFFFKTFIGTNHPPGCVVVVFDDKFWQDPNDTDTWHWDDWDDDPVTIMTHTDVGTGNVSNVSRHTTTIIGDPDDDDDDPDDDPVQVLLQQAWEAEPVRRTFGFHHDDDPWDWTWGQDDDCDPVPDRIDTFTPDDPQFFDDADSVRRYTYTHDDPDDPDDDDD